Protein AF-W2SVK4-F1 (afdb_monomer_lite)

Secondary structure (DSSP, 8-state):
------------------------S-------PPP----PPP------TTT-HHHHHHHHS-------GGGTT-S---HHHHHTTS-SHHHHHHHHHHHHHHHHHHHHHHHHHHHHHHHHHHHHHHHHHHHHHHHHHHHHHHHHHHHHHHHHHHHHHHHHHHHHHHHHH-

InterPro domains:
  IPR018780 BLOC-1-related complex subunit 5 [PF10158] (63-166)
  IPR018780 BLOC-1-related complex subunit 5 [PTHR31634] (1-166)

Organism: Necator americanus (NCBI:txid51031)

pLDDT: mean 78.26, std 20.83, range [35.25, 98.75]

Foldseek 3Di:
DDDDDDDDDDDDDDDDPPPPPDPPDDDDDDDDDPDDDDDDPPPDPDCDPVNDPVSVVVVVPDDDDPPDPVCVPPPDDPPVVVVVPPPCVVVVVVVVVVVVVVVVVVVVVVVVVVVVVVVVVVVVVVVVVVVVVVVVVVVVVVVVVVVVVVVVVVVVVVVVVVVVVVVVPD

Radius of gyration: 43.49 Å; chains: 1; bounding box: 108×59×119 Å

Sequence (170 aa):
MGNEQSGSGSSPQGPSNSTFSFLSGRGVNSKKSKGIVVVSGGNSKVETVEDDEIYKRFQEIPRFLPIFRHAIGKKDLSPSEYQQRMSSRPLYKMATRFQQHLKICAKAISAEQTQITSSIKAVEASAALLTTALTEKKKASDNFVTELQTLDKLRDDILHIQVIIHYRFS

Structure (mmCIF, N/CA/C/O backbone):
data_AF-W2SVK4-F1
#
_entry.id   AF-W2SVK4-F1
#
loop_
_atom_site.group_PDB
_atom_site.id
_atom_site.type_symbol
_atom_site.label_atom_id
_atom_site.label_alt_id
_atom_site.label_comp_id
_atom_site.label_asym_id
_atom_site.label_entity_id
_atom_site.label_seq_id
_atom_site.pdbx_PDB_ins_code
_atom_site.Cartn_x
_atom_site.Cartn_y
_atom_site.Cartn_z
_atom_site.occupancy
_atom_site.B_iso_or_equiv
_atom_site.auth_seq_id
_atom_site.auth_comp_id
_atom_site.auth_asym_id
_atom_site.auth_atom_id
_atom_site.pdbx_PDB_model_num
ATOM 1 N N . MET A 1 1 ? -65.341 -15.983 11.695 1.00 40.50 1 MET A N 1
ATOM 2 C CA . MET A 1 1 ? -64.942 -16.939 10.639 1.00 40.50 1 MET A CA 1
ATOM 3 C C . MET A 1 1 ? -63.420 -16.916 10.621 1.00 40.50 1 MET A C 1
ATOM 5 O O . MET A 1 1 ? -62.879 -15.895 10.234 1.00 40.50 1 MET A O 1
ATOM 9 N N . GLY A 1 2 ? -62.752 -17.768 11.401 1.00 42.19 2 GLY A N 1
ATOM 10 C CA . GLY A 1 2 ? -62.262 -19.100 10.993 1.00 42.19 2 GLY A CA 1
ATOM 11 C C . GLY A 1 2 ? -60.770 -18.946 10.628 1.00 42.19 2 GLY A C 1
ATOM 12 O O . GLY A 1 2 ? -60.449 -18.034 9.884 1.00 42.19 2 GLY A O 1
ATOM 13 N N . ASN A 1 3 ? -59.793 -19.699 11.125 1.00 48.41 3 ASN A N 1
ATOM 14 C CA . ASN A 1 3 ? -59.810 -21.023 11.726 1.00 48.41 3 ASN A CA 1
ATOM 15 C C . ASN A 1 3 ? -58.541 -21.195 12.586 1.00 48.41 3 ASN A C 1
ATOM 17 O O . ASN A 1 3 ? -57.442 -20.846 12.154 1.00 48.41 3 ASN A O 1
ATOM 21 N N . GLU A 1 4 ? -58.694 -21.760 13.775 1.00 47.19 4 GLU A N 1
ATOM 22 C CA . GLU A 1 4 ? -57.630 -22.384 14.561 1.00 47.19 4 GLU A CA 1
ATOM 23 C C . GLU A 1 4 ? -56.986 -23.594 13.854 1.00 47.19 4 GLU A C 1
ATOM 25 O O . GLU A 1 4 ? -57.663 -24.385 13.194 1.00 47.19 4 GLU A O 1
ATOM 30 N N . GLN A 1 5 ? -55.673 -23.778 14.041 1.00 51.78 5 GLN A N 1
ATOM 31 C CA . GLN A 1 5 ? -55.031 -25.085 13.903 1.00 51.78 5 GLN A CA 1
ATOM 32 C C . GLN A 1 5 ? -53.861 -25.199 14.891 1.00 51.78 5 GLN A C 1
ATOM 34 O O . GLN A 1 5 ? -52.837 -24.529 14.774 1.00 51.78 5 GLN A O 1
ATOM 39 N N . SER A 1 6 ? -54.057 -26.038 15.907 1.00 47.94 6 SER A N 1
ATOM 40 C CA . SER A 1 6 ? -53.027 -26.497 16.835 1.00 47.94 6 SER A CA 1
ATOM 41 C C . SER A 1 6 ? -52.138 -27.547 16.168 1.00 47.94 6 SER A C 1
ATOM 43 O O . SER A 1 6 ? -52.626 -28.409 15.440 1.00 47.94 6 SER A O 1
ATOM 45 N N . GLY A 1 7 ? -50.845 -27.516 16.481 1.00 36.34 7 GLY A N 1
ATOM 46 C CA . GLY A 1 7 ? -49.897 -28.577 16.157 1.00 36.34 7 GLY A CA 1
ATOM 47 C C . GLY A 1 7 ? -48.774 -28.599 17.185 1.00 36.34 7 GLY A C 1
ATOM 48 O O . GLY A 1 7 ? -47.773 -27.907 17.034 1.00 36.34 7 GLY A O 1
ATOM 49 N N . SER A 1 8 ? -48.967 -29.355 18.263 1.00 41.16 8 SER A N 1
ATOM 50 C CA . SER A 1 8 ? -47.914 -29.765 19.191 1.00 41.16 8 SER A CA 1
ATOM 51 C C . SER A 1 8 ? -47.212 -31.013 18.642 1.00 41.16 8 SER A C 1
ATOM 53 O O . SER A 1 8 ? -47.875 -31.934 18.172 1.00 41.16 8 SER A O 1
ATOM 55 N N . GLY A 1 9 ? -45.878 -31.071 18.712 1.00 35.25 9 GLY A N 1
ATOM 56 C CA . GLY A 1 9 ? -45.145 -32.274 18.305 1.00 35.25 9 GLY A CA 1
ATOM 57 C C . GLY A 1 9 ? -43.624 -32.129 18.264 1.00 35.25 9 GLY A C 1
ATOM 58 O O . GLY A 1 9 ? -43.054 -31.937 17.202 1.00 35.25 9 GLY A O 1
ATOM 59 N N . SER A 1 10 ? -43.004 -32.215 19.443 1.00 37.72 10 SER A N 1
ATOM 60 C CA . SER A 1 10 ? -41.680 -32.803 19.739 1.00 37.72 10 SER A CA 1
ATOM 61 C C . SER A 1 10 ? -40.550 -32.766 18.689 1.00 37.72 10 SER A C 1
ATOM 63 O O . SER A 1 10 ? -40.528 -33.553 17.744 1.00 37.72 10 SER A O 1
ATOM 65 N N . SER A 1 11 ? -39.499 -32.001 18.998 1.00 43.31 11 SER A N 1
ATOM 66 C CA . SER A 1 11 ? -38.118 -32.284 18.572 1.00 43.31 11 SER A CA 1
ATOM 67 C C . SER A 1 11 ? -37.636 -33.628 19.144 1.00 43.31 11 SER A C 1
ATOM 69 O O . SER A 1 11 ? -37.987 -33.965 20.278 1.00 43.31 11 SER A O 1
ATOM 71 N N . PRO A 1 12 ? -36.753 -34.347 18.432 1.00 47.69 12 PRO A N 1
ATOM 72 C CA . PRO A 1 12 ? -35.405 -34.496 18.983 1.00 47.69 12 PRO A CA 1
ATOM 73 C C . PRO A 1 12 ? -34.283 -34.242 17.964 1.00 47.69 12 PRO A C 1
ATOM 75 O O . PRO A 1 12 ? -34.391 -34.510 16.771 1.00 47.69 12 PRO A O 1
ATOM 78 N N . GLN A 1 13 ? -33.187 -33.704 18.498 1.00 44.50 13 GLN A N 1
ATOM 79 C CA . GLN A 1 13 ? -31.908 -33.448 17.843 1.00 44.50 13 GLN A CA 1
ATOM 80 C C . GLN A 1 13 ? -31.165 -34.737 17.448 1.00 44.50 13 GLN A C 1
ATOM 82 O O . GLN A 1 13 ? -31.111 -35.681 18.232 1.00 44.50 13 GLN A O 1
ATOM 87 N N . GLY A 1 14 ? -30.453 -34.672 16.314 1.00 38.66 14 GLY A N 1
ATOM 88 C CA . GLY A 1 14 ? -29.177 -35.373 16.087 1.00 38.66 14 GLY A CA 1
ATOM 89 C C . GLY A 1 14 ? -29.086 -36.221 14.805 1.00 38.66 14 GLY A C 1
ATOM 90 O O . GLY A 1 14 ? -30.088 -36.777 14.370 1.00 38.66 14 GLY A O 1
ATOM 91 N N . PRO A 1 15 ? -27.880 -36.424 14.238 1.00 46.47 15 PRO A N 1
ATOM 92 C CA . PRO A 1 15 ? -26.828 -35.460 13.945 1.00 46.47 15 PRO A CA 1
ATOM 93 C C . PRO A 1 15 ? -26.758 -35.172 12.431 1.00 46.47 15 PRO A C 1
ATOM 95 O O . PRO A 1 15 ? -26.906 -36.045 11.576 1.00 46.47 15 PRO A O 1
ATOM 98 N N . SER A 1 16 ? -26.492 -33.917 12.094 1.00 52.56 16 SER A N 1
ATOM 99 C CA . SER A 1 16 ? -26.208 -33.451 10.740 1.00 52.56 16 SER A CA 1
ATOM 100 C C . SER A 1 16 ? -24.881 -34.026 10.230 1.00 52.56 16 SER A C 1
ATOM 102 O O . SER A 1 16 ? -23.823 -33.437 10.444 1.00 52.56 16 SER A O 1
ATOM 104 N N . ASN A 1 17 ? -24.939 -35.168 9.538 1.00 44.00 17 ASN A N 1
ATOM 105 C CA . ASN A 1 17 ? -23.828 -35.672 8.732 1.00 44.00 17 ASN A CA 1
ATOM 106 C C . ASN A 1 17 ? -23.676 -34.791 7.485 1.00 44.00 17 ASN A C 1
ATOM 108 O O . ASN A 1 17 ? -24.365 -34.959 6.477 1.00 44.00 17 ASN A O 1
ATOM 112 N N . SER A 1 18 ? -22.768 -33.822 7.569 1.00 46.84 18 SER A N 1
ATOM 113 C CA . SER A 1 18 ? -22.340 -32.982 6.457 1.00 46.84 18 SER A CA 1
ATOM 114 C C . SER A 1 18 ? -21.696 -33.841 5.366 1.00 46.84 18 SER A C 1
ATOM 116 O O . SER A 1 18 ? -20.532 -34.230 5.425 1.00 46.84 18 SER A O 1
ATOM 118 N N . THR A 1 19 ? -22.473 -34.139 4.327 1.00 47.06 19 THR A N 1
ATOM 119 C CA . THR A 1 19 ? -21.961 -34.748 3.097 1.00 47.06 19 THR A CA 1
ATOM 120 C C . THR A 1 19 ? -21.182 -33.686 2.322 1.00 47.06 19 THR A C 1
ATOM 122 O O . THR A 1 19 ? -21.752 -32.897 1.567 1.00 47.06 19 THR A O 1
ATOM 125 N N . PHE A 1 20 ? -19.864 -33.642 2.534 1.00 43.44 20 PHE A N 1
ATOM 126 C CA . PHE A 1 20 ? -18.922 -32.888 1.706 1.00 43.44 20 PHE A CA 1
ATOM 127 C C . PHE A 1 20 ? -19.006 -33.399 0.259 1.00 43.44 20 PHE A C 1
ATOM 129 O O . PHE A 1 20 ? -18.388 -34.390 -0.119 1.00 43.44 20 PHE A O 1
ATOM 136 N N . SER A 1 21 ? -19.805 -32.718 -0.559 1.00 56.78 21 SER A N 1
ATOM 137 C CA . SER A 1 21 ? -20.021 -33.034 -1.971 1.00 56.78 21 SER A CA 1
ATOM 138 C C . SER A 1 21 ? -18.978 -32.310 -2.827 1.00 56.78 21 SER A C 1
ATOM 140 O O . SER A 1 21 ? -19.288 -31.306 -3.457 1.00 56.78 21 SER A O 1
ATOM 142 N N . PHE A 1 22 ? -17.725 -32.782 -2.827 1.00 54.84 22 PHE A N 1
ATOM 143 C CA . PHE A 1 22 ? -16.615 -32.108 -3.529 1.00 54.84 22 PHE A CA 1
ATOM 144 C C . PHE A 1 22 ? -16.090 -32.811 -4.790 1.00 54.84 22 PHE A C 1
ATOM 146 O O . PHE A 1 22 ? -15.026 -32.443 -5.269 1.00 54.84 22 PHE A O 1
ATOM 153 N N . LEU A 1 23 ? -16.801 -33.782 -5.380 1.00 55.06 23 LEU A N 1
ATOM 154 C CA . LEU A 1 23 ? -16.312 -34.479 -6.590 1.00 55.06 23 LEU A CA 1
ATOM 155 C C . LEU A 1 23 ? -17.379 -34.758 -7.662 1.00 55.06 23 LEU A C 1
ATOM 157 O O . LEU A 1 23 ? -17.332 -35.781 -8.339 1.00 55.06 23 LEU A O 1
ATOM 161 N N . SER A 1 24 ? -18.318 -33.837 -7.884 1.00 53.16 24 SER A N 1
ATOM 162 C CA . SER A 1 24 ? -19.154 -33.882 -9.097 1.00 53.16 24 SER A CA 1
ATOM 163 C C . SER A 1 24 ? -18.575 -32.953 -10.158 1.00 53.16 24 SER A C 1
ATOM 165 O O . SER A 1 24 ? -19.053 -31.842 -10.360 1.00 53.16 24 SER A O 1
ATOM 167 N N . GLY A 1 25 ? -17.494 -33.390 -10.807 1.00 43.72 25 GLY A N 1
ATOM 168 C CA . GLY A 1 25 ? -16.845 -32.582 -11.832 1.00 43.72 25 GLY A CA 1
ATOM 169 C C . GLY A 1 25 ? -15.706 -33.277 -12.566 1.00 43.72 25 GLY A C 1
ATOM 170 O O . GLY A 1 25 ? -14.550 -33.018 -12.272 1.00 43.72 25 GLY A O 1
ATOM 171 N N . ARG A 1 26 ? -16.071 -34.046 -13.602 1.00 40.75 26 ARG A N 1
ATOM 172 C CA . ARG A 1 26 ? -15.291 -34.271 -14.837 1.00 40.75 26 ARG A CA 1
ATOM 173 C C . ARG A 1 26 ? -14.043 -35.169 -14.750 1.00 40.75 26 ARG A C 1
ATOM 175 O O . ARG A 1 26 ? -13.021 -34.799 -14.193 1.00 40.75 26 ARG A O 1
ATOM 182 N N . GLY A 1 27 ? -14.082 -36.279 -15.493 1.00 42.16 27 GLY A N 1
ATOM 183 C CA . GLY A 1 27 ? -12.871 -36.925 -16.012 1.00 42.16 27 GLY A CA 1
ATOM 184 C C . GLY A 1 27 ? -12.915 -38.446 -15.999 1.00 42.16 27 GLY A C 1
ATOM 185 O O . GLY A 1 27 ? -12.531 -39.077 -15.023 1.00 42.16 27 GLY A O 1
ATOM 186 N N . VAL A 1 28 ? -13.347 -39.031 -17.116 1.00 53.69 28 VAL A N 1
ATOM 187 C CA . VAL A 1 28 ? -13.175 -40.452 -17.432 1.00 53.69 28 VAL A CA 1
ATOM 188 C C . VAL A 1 28 ? -11.684 -40.795 -17.393 1.00 53.69 28 VAL A C 1
ATOM 190 O O . VAL A 1 28 ? -10.925 -40.344 -18.244 1.00 53.69 28 VAL A O 1
ATOM 193 N N . ASN A 1 29 ? -11.268 -41.599 -16.415 1.00 44.19 29 ASN A N 1
ATOM 194 C CA . ASN A 1 29 ? -10.085 -42.445 -16.538 1.00 44.19 29 ASN A CA 1
ATOM 195 C C . ASN A 1 29 ? -10.197 -43.629 -15.573 1.00 44.19 29 ASN A C 1
ATOM 197 O O . ASN A 1 29 ? -9.945 -43.527 -14.374 1.00 44.19 29 ASN A O 1
ATOM 201 N N . SER A 1 30 ? -10.597 -44.777 -16.116 1.00 52.56 30 SER A N 1
ATOM 202 C CA . SER A 1 30 ? -10.6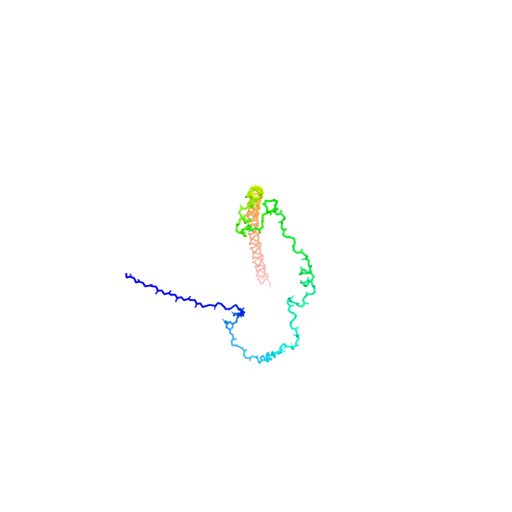78 -46.045 -15.402 1.00 52.56 30 SER A CA 1
ATOM 203 C C . SER A 1 30 ? -9.273 -46.587 -15.113 1.00 52.56 30 SER A C 1
ATOM 205 O O . SER A 1 30 ? -8.708 -47.351 -15.896 1.00 52.56 30 SER A O 1
ATOM 207 N N . LYS A 1 31 ? -8.705 -46.230 -13.962 1.00 54.88 31 LYS A N 1
ATOM 208 C CA . LYS A 1 31 ? -7.672 -47.040 -13.305 1.00 54.88 31 LYS A CA 1
ATOM 209 C C . LYS A 1 31 ? -8.252 -47.533 -11.987 1.00 54.88 31 LYS A C 1
ATOM 211 O O . LYS A 1 31 ? -8.686 -46.730 -11.170 1.00 54.88 31 LYS A O 1
ATOM 216 N N . LYS A 1 32 ? -8.318 -48.861 -11.841 1.00 61.09 32 LYS A N 1
ATOM 217 C CA . LYS A 1 32 ? -8.943 -49.587 -10.725 1.00 61.09 32 LYS A CA 1
ATOM 218 C C . LYS A 1 32 ? -8.478 -49.003 -9.385 1.00 61.09 32 LYS A C 1
ATOM 220 O O . LYS A 1 32 ? -7.340 -49.236 -8.977 1.00 61.09 32 LYS A O 1
ATOM 225 N N . SER A 1 33 ? -9.337 -48.234 -8.721 1.00 58.19 33 SER A N 1
ATOM 226 C CA . SER A 1 33 ? -9.095 -47.795 -7.352 1.00 58.19 33 SER A CA 1
ATOM 227 C C . SER A 1 33 ? -9.184 -49.022 -6.448 1.00 58.19 33 SER A C 1
ATOM 229 O O . SER A 1 33 ? -10.126 -49.811 -6.532 1.00 58.19 33 SER A O 1
ATOM 231 N N . LYS A 1 34 ? -8.163 -49.232 -5.612 1.00 64.75 34 LYS A N 1
ATOM 232 C CA . LYS A 1 34 ? -8.239 -50.207 -4.521 1.00 64.75 34 LYS A CA 1
ATOM 233 C C . LYS A 1 34 ? -9.443 -49.808 -3.666 1.00 64.75 34 LYS A C 1
ATOM 235 O O . LYS A 1 34 ? -9.511 -48.662 -3.224 1.00 64.75 34 LYS A O 1
ATOM 240 N N . GLY A 1 35 ? -10.411 -50.716 -3.542 1.00 68.25 35 GLY A N 1
ATOM 241 C CA . GLY A 1 35 ? -11.673 -50.470 -2.851 1.00 68.25 35 GLY A CA 1
ATOM 242 C C . GLY A 1 35 ? -11.435 -49.915 -1.451 1.00 68.25 35 GLY A C 1
ATOM 243 O O . GLY A 1 35 ? -10.534 -50.361 -0.742 1.00 68.25 35 GLY A O 1
ATOM 244 N N . ILE A 1 36 ? -12.222 -48.911 -1.079 1.00 69.19 36 ILE A N 1
ATOM 245 C CA . ILE A 1 36 ? -12.180 -48.322 0.255 1.00 69.19 36 ILE A CA 1
ATOM 246 C C . ILE A 1 36 ? -12.670 -49.390 1.234 1.00 69.19 36 ILE A C 1
ATOM 248 O O . ILE A 1 36 ? -13.829 -49.797 1.189 1.00 69.19 36 ILE A O 1
ATOM 252 N N . VAL A 1 37 ? -11.778 -49.855 2.105 1.00 69.94 37 VAL A N 1
ATOM 253 C CA . VAL A 1 37 ? -12.129 -50.735 3.221 1.00 69.94 37 VAL A CA 1
ATOM 254 C C . VAL A 1 37 ? -12.563 -49.844 4.376 1.00 69.94 37 VAL A C 1
ATOM 256 O O . VAL A 1 37 ? -11.737 -49.193 5.014 1.00 69.94 37 VAL A O 1
ATOM 259 N N . VAL A 1 38 ? -13.869 -49.788 4.625 1.00 69.00 38 VAL A N 1
ATOM 260 C CA . VAL A 1 38 ? -14.426 -49.143 5.817 1.00 69.00 38 VAL A CA 1
ATOM 261 C C . VAL A 1 38 ? -14.305 -50.134 6.968 1.00 69.00 38 VAL A C 1
ATOM 263 O O . VAL A 1 38 ? -15.015 -51.136 7.017 1.00 69.00 38 VAL A O 1
ATOM 266 N N . VAL A 1 39 ? -13.375 -49.874 7.884 1.00 68.31 39 VAL A N 1
ATOM 267 C CA . VAL A 1 39 ? -13.294 -50.603 9.152 1.00 68.31 39 VAL A CA 1
ATOM 268 C C . VAL A 1 39 ? -14.402 -50.056 10.048 1.00 68.31 39 VAL A C 1
ATOM 270 O O . VAL A 1 39 ? -14.381 -48.878 10.402 1.00 68.31 39 VAL A O 1
ATOM 273 N N . SER A 1 40 ? -15.389 -50.890 10.384 1.00 67.94 40 SER A N 1
ATOM 274 C CA . SER A 1 40 ? -16.372 -50.550 11.417 1.00 67.94 40 SER A CA 1
ATOM 275 C C . SER A 1 40 ? -15.608 -50.255 12.704 1.00 67.94 40 SER A C 1
ATOM 277 O O . SER A 1 40 ? -14.812 -51.090 13.136 1.00 67.94 40 SER A O 1
ATOM 279 N N . GLY A 1 41 ? -15.807 -49.065 13.279 1.00 60.28 41 GLY A N 1
ATOM 280 C CA . GLY A 1 41 ? -15.167 -48.675 14.532 1.00 60.28 41 GLY A CA 1
ATOM 281 C C . GLY A 1 41 ? -15.346 -49.781 15.567 1.00 60.28 41 GLY A C 1
ATOM 282 O O . GLY A 1 41 ? -16.463 -50.256 15.782 1.00 60.28 41 GLY A O 1
ATOM 283 N N . GLY A 1 42 ? -14.233 -50.249 16.136 1.00 58.75 42 GLY A N 1
ATOM 284 C CA . GLY A 1 42 ? -14.254 -51.242 17.201 1.00 58.75 42 GLY A CA 1
ATOM 285 C C . GLY A 1 42 ? -15.130 -50.759 18.355 1.00 58.75 42 GLY A C 1
ATOM 286 O O . GLY A 1 42 ? -15.275 -49.558 18.569 1.00 58.75 42 GLY A O 1
ATOM 287 N N . ASN A 1 43 ? -15.719 -51.700 19.090 1.00 62.53 43 ASN A N 1
ATOM 288 C CA . ASN A 1 43 ? -16.608 -51.462 20.227 1.00 62.53 43 ASN A CA 1
ATOM 289 C C . ASN A 1 43 ? -15.850 -50.890 21.447 1.00 62.53 43 ASN A C 1
ATOM 291 O O . ASN A 1 43 ? -15.862 -51.472 22.531 1.00 62.53 43 ASN A O 1
ATOM 295 N N . SER A 1 44 ? -15.129 -49.783 21.272 1.00 63.34 44 SER A N 1
ATOM 296 C CA . SER A 1 44 ? -14.574 -48.990 22.360 1.00 63.34 44 SER A CA 1
ATOM 297 C C . SER A 1 44 ? -15.725 -48.228 23.000 1.00 63.34 44 SER A C 1
ATOM 299 O O . SER A 1 44 ? -16.390 -47.437 22.330 1.00 63.34 44 SER A O 1
ATOM 301 N N . LYS A 1 45 ? -15.974 -48.508 24.282 1.00 66.69 45 LYS A N 1
ATOM 302 C CA . LYS A 1 45 ? -16.937 -47.793 25.124 1.00 66.69 45 LYS A CA 1
ATOM 303 C C . LYS A 1 45 ? -16.723 -46.289 24.908 1.00 66.69 45 LYS A C 1
ATOM 305 O O . LYS A 1 45 ? -15.643 -45.786 25.200 1.00 66.69 45 LYS A O 1
ATOM 310 N N . VAL A 1 46 ? -17.701 -45.612 24.311 1.00 67.69 46 VAL A N 1
ATOM 311 C CA . VAL A 1 46 ? -17.648 -44.159 24.129 1.00 67.69 46 VAL A CA 1
ATOM 312 C C . VAL A 1 46 ? -17.767 -43.564 25.522 1.00 67.69 46 VAL A C 1
ATOM 314 O O . VAL A 1 46 ? -18.800 -43.740 26.164 1.00 67.69 46 VAL A O 1
ATOM 317 N N . GLU A 1 47 ? -16.690 -42.955 26.006 1.00 71.00 47 GLU A N 1
ATOM 318 C CA . GLU A 1 47 ? -16.679 -42.239 27.279 1.00 71.00 47 GLU A CA 1
ATOM 319 C C . GLU A 1 47 ? -17.754 -41.154 27.217 1.00 71.00 47 GLU A C 1
ATOM 321 O O . GLU A 1 47 ? -17.730 -40.278 26.346 1.00 71.00 47 GLU A O 1
ATOM 326 N N . THR A 1 48 ? -18.760 -41.279 28.078 1.00 77.31 48 THR A N 1
ATOM 327 C CA . THR A 1 48 ? -19.832 -40.291 28.175 1.00 77.31 48 THR A CA 1
ATOM 328 C C . THR A 1 48 ? -19.375 -39.149 29.082 1.00 77.31 48 THR A C 1
ATOM 330 O O . THR A 1 48 ? -18.459 -39.317 29.885 1.00 77.31 48 THR A O 1
ATOM 333 N N . VAL A 1 49 ? -19.968 -37.959 28.963 1.00 73.25 49 VAL A N 1
ATOM 334 C CA . VAL A 1 49 ? -19.593 -36.802 29.809 1.00 73.25 49 VAL A CA 1
ATOM 335 C C . VAL A 1 49 ? -19.804 -37.125 31.296 1.00 73.25 49 VAL A C 1
ATOM 337 O O . VAL A 1 49 ? -19.128 -36.603 32.176 1.00 73.25 49 VAL A O 1
ATOM 340 N N . GLU A 1 50 ? -20.720 -38.046 31.569 1.00 78.44 50 GLU A N 1
ATOM 341 C CA . GLU A 1 50 ? -21.047 -38.610 32.867 1.00 78.44 50 GLU A CA 1
ATOM 342 C C . GLU A 1 50 ? -19.946 -39.522 33.431 1.00 78.44 50 GLU A C 1
ATOM 344 O O . GLU A 1 50 ? -19.919 -39.761 34.640 1.00 78.44 50 GLU A O 1
ATOM 349 N N . ASP A 1 51 ? -19.034 -40.019 32.594 1.00 82.25 51 ASP A N 1
ATOM 350 C CA . ASP A 1 51 ? -17.886 -40.823 33.011 1.00 82.25 51 ASP A CA 1
ATOM 351 C C . ASP A 1 51 ? -16.673 -39.958 33.395 1.00 82.25 51 ASP A C 1
ATOM 353 O O . ASP A 1 51 ? -15.858 -40.412 34.202 1.00 82.25 51 ASP A O 1
ATOM 357 N N . ASP A 1 52 ? -16.607 -38.705 32.919 1.00 87.12 52 ASP A N 1
ATOM 358 C CA . ASP A 1 52 ? -15.511 -37.759 33.168 1.00 87.12 52 ASP A CA 1
ATOM 359 C C . ASP A 1 52 ? -15.366 -37.440 34.670 1.00 87.12 52 ASP A C 1
ATOM 361 O O . ASP A 1 52 ? -16.252 -36.879 35.330 1.00 87.12 52 ASP A O 1
ATOM 365 N N . GLU A 1 53 ? -14.206 -37.790 35.227 1.00 87.69 53 GLU A N 1
ATOM 366 C CA . GLU A 1 53 ? -13.868 -37.541 36.628 1.00 87.69 53 GLU A CA 1
ATOM 367 C C . GLU A 1 53 ? -13.898 -36.055 36.997 1.00 87.69 53 GLU A C 1
ATOM 369 O O . GLU A 1 53 ? -14.245 -35.699 38.126 1.00 87.69 53 GLU A O 1
ATOM 374 N N . ILE A 1 54 ? -13.541 -35.172 36.064 1.00 86.81 54 ILE A N 1
ATOM 375 C CA . ILE A 1 54 ? -13.550 -33.725 36.273 1.00 86.81 54 ILE A CA 1
ATOM 376 C C . ILE A 1 54 ? -14.996 -33.247 36.398 1.00 86.81 54 ILE A C 1
ATOM 378 O O . ILE A 1 54 ? -15.319 -32.477 37.306 1.00 86.81 54 ILE A O 1
ATOM 382 N N . TYR A 1 55 ? -15.884 -33.746 35.536 1.00 87.69 55 TYR A N 1
ATOM 383 C CA . TYR A 1 55 ? -17.305 -33.419 35.582 1.00 87.69 55 TYR A CA 1
ATOM 384 C C . TYR A 1 55 ? -17.956 -33.881 36.895 1.00 87.69 55 TYR A C 1
ATOM 386 O O . TYR A 1 55 ? -18.704 -33.117 37.511 1.00 87.69 55 TYR A O 1
ATOM 394 N N . LYS A 1 56 ? -17.602 -35.075 37.393 1.00 90.12 56 LYS A N 1
ATOM 395 C CA . LYS A 1 56 ? -18.044 -35.567 38.713 1.00 90.12 56 LYS A CA 1
ATOM 396 C C . LYS A 1 56 ? -17.589 -34.657 39.853 1.00 90.12 56 LYS A C 1
ATOM 398 O O . LYS A 1 56 ? -18.420 -34.245 40.660 1.00 90.12 56 LYS A O 1
ATOM 403 N N . ARG A 1 57 ? -16.313 -34.250 39.874 1.00 88.12 57 ARG A N 1
ATOM 404 C CA . ARG A 1 57 ? -15.796 -33.312 40.891 1.00 88.12 57 ARG A CA 1
ATOM 405 C C . ARG A 1 57 ? -16.519 -31.968 40.863 1.00 88.12 57 ARG A C 1
ATOM 407 O O . ARG A 1 57 ? -16.763 -31.394 41.918 1.00 88.12 57 ARG A O 1
ATOM 414 N N . PHE A 1 58 ? -16.905 -31.465 39.689 1.00 85.19 58 PHE A N 1
ATOM 415 C CA . PHE A 1 58 ? -17.698 -30.235 39.595 1.00 85.19 58 PHE A CA 1
ATOM 416 C C . PHE A 1 58 ? -19.094 -30.370 40.211 1.00 85.19 58 PHE A C 1
ATOM 418 O O . PHE A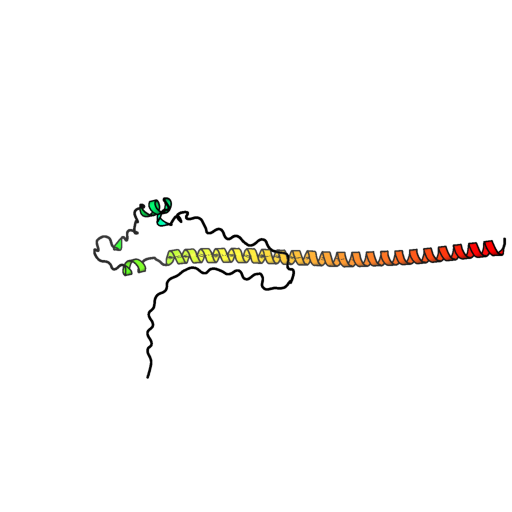 1 58 ? -19.607 -29.392 40.756 1.00 85.19 58 PHE A O 1
ATOM 425 N N . GLN A 1 59 ? -19.706 -31.556 40.152 1.00 84.62 59 GLN A N 1
ATOM 426 C CA . GLN A 1 59 ? -21.005 -31.796 40.785 1.00 84.62 59 GLN A CA 1
ATOM 427 C C . GLN A 1 59 ? -20.925 -31.889 42.313 1.00 84.62 59 GLN A C 1
ATOM 429 O O . GLN A 1 59 ? -21.894 -31.543 42.988 1.00 84.62 59 GLN A O 1
ATOM 434 N N . GLU A 1 60 ? -19.783 -32.313 42.858 1.00 88.94 60 GLU A N 1
ATOM 435 C CA . GLU A 1 60 ? -19.540 -32.372 44.305 1.00 88.94 60 GLU A CA 1
ATOM 436 C C . GLU A 1 60 ? -19.373 -30.984 44.941 1.00 88.94 60 GLU A C 1
ATOM 438 O O . GLU A 1 60 ? -19.562 -30.835 46.150 1.00 88.94 60 GLU A O 1
ATOM 443 N N . ILE A 1 61 ? -19.045 -29.954 44.151 1.00 86.88 61 ILE A N 1
ATOM 444 C CA . ILE A 1 61 ? -18.892 -28.587 44.657 1.00 86.88 61 ILE A CA 1
ATOM 445 C C . ILE A 1 61 ? -20.255 -28.082 45.155 1.00 86.88 61 ILE A C 1
ATOM 447 O O . ILE A 1 61 ? -21.197 -27.953 44.363 1.00 86.88 61 ILE A O 1
ATOM 451 N N . PRO A 1 62 ? -20.381 -27.717 46.447 1.00 83.12 62 PRO A N 1
ATOM 452 C CA . PRO A 1 62 ? -21.613 -27.155 46.973 1.00 83.12 62 PRO A CA 1
ATOM 453 C C . PRO A 1 62 ? -22.005 -25.898 46.194 1.00 83.12 62 PRO A C 1
ATOM 455 O O . PRO A 1 62 ? -21.244 -24.934 46.092 1.00 83.12 62 PRO A O 1
ATOM 458 N N . ARG A 1 63 ? -23.216 -25.894 45.634 1.00 74.06 63 ARG A N 1
ATOM 459 C CA . ARG A 1 63 ? -23.745 -24.723 44.931 1.00 74.06 63 ARG A CA 1
ATOM 460 C C . ARG A 1 63 ? -24.140 -23.662 45.948 1.00 74.06 63 ARG A C 1
ATOM 462 O O . ARG A 1 63 ? -25.190 -23.752 46.579 1.00 74.06 63 ARG A O 1
ATOM 469 N N . PHE A 1 64 ? -23.315 -22.632 46.077 1.00 68.19 64 PHE A N 1
ATOM 470 C CA . PHE A 1 64 ? -23.663 -21.456 46.861 1.00 68.19 64 PHE A CA 1
ATOM 471 C C . PHE A 1 64 ? -24.573 -20.554 46.034 1.00 68.19 64 PHE A C 1
ATOM 473 O O . PHE A 1 64 ? -24.136 -19.880 45.101 1.00 68.19 64 PHE A O 1
ATOM 480 N N . LEU A 1 65 ? -25.859 -20.542 46.376 1.00 69.81 65 LEU A N 1
ATOM 481 C CA . LEU A 1 65 ? -26.758 -19.518 45.866 1.00 69.81 65 LEU A CA 1
ATOM 482 C C . LEU A 1 65 ? -26.389 -18.174 46.517 1.00 69.81 65 LEU A C 1
ATOM 484 O O . LEU A 1 65 ? -26.097 -18.141 47.716 1.00 69.81 65 LEU A O 1
ATOM 488 N N . PRO A 1 66 ? -26.394 -17.061 45.762 1.00 68.19 66 PRO A N 1
ATOM 489 C CA . PRO A 1 66 ? -26.165 -15.739 46.328 1.00 68.19 66 PRO A CA 1
ATOM 490 C C . PRO A 1 66 ? -27.082 -15.492 47.532 1.00 68.19 66 PRO A C 1
ATOM 492 O O . PRO A 1 66 ? -28.300 -15.648 47.437 1.00 68.19 66 PRO A O 1
ATOM 495 N N . ILE A 1 67 ? -26.512 -15.092 48.672 1.00 67.12 67 ILE A N 1
ATOM 496 C CA . ILE A 1 67 ? -27.303 -14.766 49.864 1.00 67.12 67 ILE A CA 1
ATOM 497 C C . ILE A 1 67 ? -28.030 -13.444 49.609 1.00 67.12 67 ILE A C 1
ATOM 499 O O . ILE A 1 6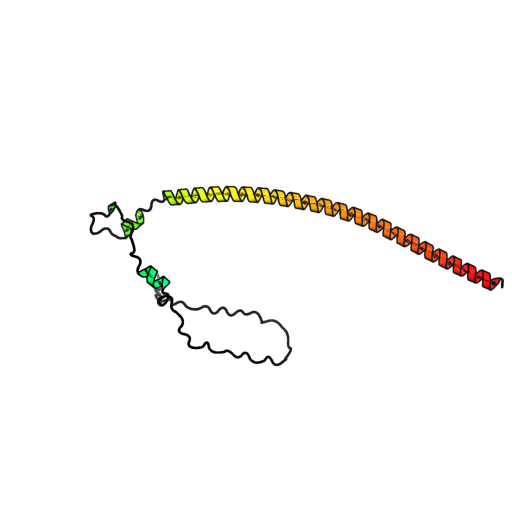7 ? -27.455 -12.355 49.698 1.00 67.12 67 ILE A O 1
ATOM 503 N N . PHE A 1 68 ? -29.322 -13.527 49.304 1.00 64.00 68 PHE A N 1
ATOM 504 C CA . PHE A 1 68 ? -30.168 -12.351 49.163 1.00 64.00 68 PHE A CA 1
ATOM 505 C C . PHE A 1 68 ? -30.520 -11.808 50.546 1.00 64.00 68 PHE A C 1
ATOM 507 O O . PHE A 1 68 ? -31.399 -12.333 51.225 1.00 64.00 68 PHE A O 1
ATOM 514 N N . ARG A 1 69 ? -29.868 -10.712 50.955 1.00 64.12 69 ARG A N 1
ATOM 515 C CA . ARG A 1 69 ? -30.109 -10.056 52.259 1.00 64.12 69 ARG A CA 1
ATOM 516 C C . ARG A 1 69 ? -31.589 -9.748 52.535 1.00 64.12 69 ARG A C 1
ATOM 518 O O . ARG A 1 69 ? -32.000 -9.754 53.684 1.00 64.12 69 ARG A O 1
ATOM 525 N N . HIS A 1 70 ? -32.388 -9.525 51.492 1.00 58.94 70 HIS A N 1
ATOM 526 C CA . HIS A 1 70 ? -33.823 -9.225 51.587 1.00 58.94 70 HIS A CA 1
ATOM 527 C C . HIS A 1 70 ? -34.721 -10.465 51.776 1.00 58.94 70 HIS A C 1
ATOM 529 O O . HIS A 1 70 ? -35.903 -10.310 52.075 1.00 58.94 70 HIS A O 1
ATOM 535 N N . ALA A 1 71 ? -34.174 -11.671 51.595 1.00 57.56 71 ALA A N 1
ATOM 536 C CA . ALA A 1 71 ? -34.861 -12.947 51.806 1.00 57.56 71 ALA A CA 1
ATOM 537 C C . ALA A 1 71 ? -34.539 -13.580 53.171 1.00 57.56 71 ALA A C 1
ATOM 539 O O . ALA A 1 71 ? -35.151 -14.575 53.552 1.00 57.56 71 ALA A O 1
ATOM 540 N N . ILE A 1 72 ? -33.605 -12.997 53.933 1.00 61.69 72 ILE A N 1
ATOM 541 C CA . ILE A 1 72 ? -33.289 -13.439 55.293 1.00 61.69 72 ILE A CA 1
ATOM 542 C C . ILE A 1 72 ? -34.528 -13.200 56.169 1.00 61.69 72 ILE A C 1
ATOM 544 O O . ILE A 1 72 ? -34.920 -12.059 56.400 1.00 61.69 72 ILE A O 1
ATOM 548 N N . GLY A 1 73 ? -35.163 -14.285 56.620 1.00 63.56 73 GLY A N 1
ATOM 549 C CA . GLY A 1 73 ? -36.355 -14.255 57.475 1.00 63.56 73 GLY A CA 1
ATOM 550 C C . GLY A 1 73 ? -37.706 -14.284 56.748 1.00 63.56 73 GLY A C 1
ATOM 551 O O . GLY A 1 73 ? -38.736 -14.296 57.417 1.00 63.56 73 GLY A O 1
ATOM 552 N N . LYS A 1 74 ? -37.743 -14.332 55.408 1.00 63.41 74 LYS A N 1
ATOM 553 C CA . LYS A 1 74 ? -38.993 -14.468 54.636 1.00 63.41 74 LYS A CA 1
ATOM 554 C C . LYS A 1 74 ? -39.070 -15.867 54.029 1.00 63.41 74 LYS A C 1
ATOM 556 O O . LYS A 1 74 ? -38.303 -16.184 53.128 1.00 63.41 74 LYS A O 1
ATOM 561 N N . LYS A 1 75 ? -39.962 -16.707 54.566 1.00 58.66 75 LYS A N 1
ATOM 562 C CA . LYS A 1 75 ? -40.005 -18.151 54.280 1.00 58.66 75 LYS A CA 1
ATOM 563 C C . LYS A 1 75 ? -40.524 -18.508 52.877 1.00 58.66 75 LYS A C 1
ATOM 565 O O . LYS A 1 75 ? -40.196 -19.585 52.409 1.00 58.66 75 LYS A O 1
ATOM 570 N N . ASP A 1 76 ? -41.213 -17.607 52.174 1.00 61.62 76 ASP A N 1
ATOM 571 C CA . ASP A 1 76 ? -41.870 -17.927 50.896 1.00 61.62 76 ASP A CA 1
ATOM 572 C C . ASP A 1 76 ? -41.843 -16.740 49.911 1.00 61.62 76 ASP A C 1
ATOM 574 O O . ASP A 1 76 ? -42.868 -16.129 49.612 1.00 61.62 76 ASP A O 1
ATOM 578 N N . LEU A 1 77 ? -40.660 -16.362 49.418 1.00 57.19 77 LEU A N 1
ATOM 579 C CA . LEU A 1 77 ? -40.550 -15.415 48.299 1.00 57.19 77 LEU A CA 1
ATOM 580 C C . LEU A 1 77 ? -40.543 -16.198 46.982 1.00 57.19 77 LEU A C 1
ATOM 582 O O . LEU A 1 77 ? -39.751 -17.124 46.803 1.00 57.19 77 LEU A O 1
ATOM 586 N N . SER A 1 78 ? -41.424 -15.825 46.052 1.00 60.88 78 SER A N 1
ATOM 587 C CA . SER A 1 78 ? -41.487 -16.432 44.719 1.00 60.88 78 SER A CA 1
ATOM 588 C C . SER A 1 78 ? -40.141 -16.274 43.988 1.00 60.88 78 SER A C 1
ATOM 590 O O . SER A 1 78 ? -39.581 -15.172 43.998 1.00 60.88 78 SER A O 1
ATOM 592 N N . PRO A 1 79 ? -39.632 -17.314 43.290 1.00 57.62 79 PRO A N 1
ATOM 593 C CA . PRO A 1 79 ? -38.415 -17.256 42.467 1.00 57.62 79 PRO A CA 1
ATOM 594 C C . PRO A 1 79 ? -38.345 -16.033 41.532 1.00 57.62 79 PRO A C 1
ATOM 596 O O . PRO A 1 79 ? -37.263 -15.524 41.237 1.00 57.62 79 PRO A O 1
ATOM 599 N N . SER A 1 80 ? -39.509 -15.523 41.119 1.00 58.25 80 SER A N 1
ATOM 600 C CA . SER A 1 80 ? -39.649 -14.381 40.216 1.00 58.25 80 SER A CA 1
ATOM 601 C C . SER A 1 80 ? -39.210 -13.036 40.822 1.00 58.25 80 SER A C 1
ATOM 603 O O . SER A 1 80 ? -38.799 -12.145 40.080 1.00 58.25 80 SER A O 1
ATOM 605 N N . GLU A 1 81 ? -39.249 -12.863 42.148 1.00 56.22 81 GLU A N 1
ATOM 606 C CA . GLU A 1 81 ? -38.843 -11.603 42.799 1.00 56.22 81 GLU A CA 1
ATOM 607 C C . GLU A 1 81 ? -37.314 -11.459 42.910 1.00 56.22 81 GLU A C 1
ATOM 609 O O . GLU A 1 81 ? -36.785 -10.343 42.957 1.00 56.22 81 GLU A O 1
ATOM 614 N N . TYR A 1 82 ? -36.581 -12.580 42.883 1.00 54.59 82 TYR A N 1
ATOM 615 C CA . TYR A 1 82 ? -35.114 -12.604 42.894 1.00 54.59 82 TYR A CA 1
ATOM 616 C C . TYR A 1 82 ? -34.513 -12.114 41.570 1.00 54.59 82 TYR A C 1
ATOM 618 O O . TYR A 1 82 ? -33.474 -11.449 41.565 1.00 54.59 82 TYR A O 1
ATOM 626 N N . GLN A 1 83 ? -35.182 -12.393 40.446 1.00 54.47 83 GLN A N 1
ATOM 627 C CA . GLN A 1 83 ? -34.708 -12.038 39.103 1.00 54.47 83 GLN A CA 1
ATOM 628 C C . GLN A 1 83 ? -34.766 -10.527 38.821 1.00 54.47 83 GLN A C 1
ATOM 630 O O . GLN A 1 83 ? -34.004 -10.025 37.998 1.00 54.47 83 GLN A O 1
ATOM 635 N N . GLN A 1 84 ? -35.609 -9.770 39.530 1.00 55.53 84 GLN A N 1
ATOM 636 C CA . GLN A 1 84 ? -35.808 -8.337 39.278 1.00 55.53 84 GLN A CA 1
ATOM 637 C C . GLN A 1 84 ? -34.728 -7.409 39.867 1.00 55.53 84 GLN A C 1
ATOM 639 O O . GLN A 1 84 ? -34.757 -6.205 39.616 1.00 55.53 84 GLN A O 1
ATOM 644 N N . ARG A 1 85 ? -33.780 -7.911 40.671 1.00 59.59 85 ARG A N 1
ATOM 645 C CA . ARG A 1 85 ? -32.924 -7.052 41.520 1.00 59.59 85 ARG A CA 1
ATOM 646 C C . ARG A 1 85 ? -31.457 -6.961 41.093 1.00 59.59 85 ARG A C 1
ATOM 648 O O . ARG A 1 85 ? -30.669 -6.330 41.800 1.00 59.59 85 ARG A O 1
ATOM 655 N N . MET A 1 86 ? -31.059 -7.525 39.951 1.00 62.72 86 MET A N 1
ATOM 656 C CA . MET A 1 86 ? -29.748 -7.191 39.385 1.00 62.72 86 MET A CA 1
ATOM 657 C C . MET A 1 86 ? -29.794 -5.757 38.851 1.00 62.72 86 MET A C 1
ATOM 659 O O . MET A 1 86 ? -30.409 -5.477 37.827 1.00 62.72 86 MET A O 1
ATOM 663 N N . SER A 1 87 ? -29.161 -4.825 39.570 1.00 74.69 87 SER A N 1
ATOM 664 C CA . SER A 1 87 ? -29.013 -3.441 39.113 1.00 74.69 87 SER A CA 1
ATOM 665 C C . SER A 1 87 ? -28.409 -3.434 37.706 1.00 74.69 87 SER A C 1
ATOM 667 O O . SER A 1 87 ? -27.346 -4.007 37.499 1.00 74.69 87 SER A O 1
ATOM 669 N N . SER A 1 88 ? -29.040 -2.758 36.744 1.00 82.81 88 SER A N 1
ATOM 670 C CA . SER A 1 88 ? -28.504 -2.595 35.381 1.00 82.81 88 SER A CA 1
ATOM 671 C C . SER A 1 88 ? -27.266 -1.685 35.329 1.00 82.81 88 SER A C 1
ATOM 673 O O . SER A 1 88 ? -26.564 -1.613 34.320 1.00 82.81 88 SER A O 1
ATOM 675 N N . ARG A 1 89 ? -26.959 -0.994 36.433 1.00 88.56 89 ARG A N 1
ATOM 676 C CA . ARG A 1 89 ? -25.918 0.036 36.527 1.00 88.56 89 ARG A CA 1
ATOM 677 C C . ARG A 1 89 ? -24.490 -0.488 36.296 1.00 88.56 89 ARG A C 1
ATOM 679 O O . ARG A 1 89 ? -23.739 0.210 35.615 1.00 88.56 89 ARG A O 1
ATOM 686 N N . PRO A 1 90 ? -24.067 -1.662 36.810 1.00 88.25 90 PRO A N 1
ATOM 687 C CA . PRO A 1 90 ? -22.752 -2.229 36.510 1.00 88.25 90 PRO A CA 1
ATOM 688 C C . PRO A 1 90 ? -22.613 -2.637 35.040 1.00 88.25 90 PRO A C 1
ATOM 690 O O . PRO A 1 90 ? -21.593 -2.329 34.428 1.00 88.25 90 PRO A O 1
ATOM 693 N N . LEU A 1 91 ? -23.654 -3.245 34.458 1.00 89.56 91 LEU A N 1
ATOM 694 C CA . LEU A 1 91 ? -23.663 -3.632 33.046 1.00 89.56 91 LEU A CA 1
ATOM 695 C C . LEU A 1 91 ? -23.577 -2.401 32.138 1.00 89.56 91 LEU A C 1
ATOM 697 O O . LEU A 1 91 ? -22.757 -2.365 31.226 1.00 89.56 91 LEU A O 1
ATOM 701 N N . TYR A 1 92 ? -24.345 -1.354 32.449 1.00 94.50 92 TYR A N 1
ATOM 702 C CA . TYR A 1 92 ? -24.272 -0.076 31.744 1.00 94.50 92 TYR A CA 1
ATOM 703 C C . TYR A 1 92 ? -22.863 0.531 31.805 1.00 94.50 92 TYR A C 1
ATOM 705 O O . TYR A 1 92 ? -22.298 0.879 30.773 1.00 94.50 92 TYR A O 1
ATOM 713 N N . LYS A 1 93 ? -22.247 0.592 32.996 1.00 96.00 93 LYS A N 1
ATOM 714 C CA . LYS A 1 93 ? -20.869 1.091 33.153 1.00 96.00 93 LYS A CA 1
ATOM 715 C C . LYS A 1 93 ? -19.867 0.291 32.319 1.00 96.00 93 LYS A C 1
ATOM 717 O O . LYS A 1 93 ? -18.990 0.888 31.699 1.00 96.00 93 LYS A O 1
ATOM 722 N N . MET A 1 94 ? -19.983 -1.037 32.311 1.00 96.19 94 MET A N 1
ATOM 723 C CA . MET A 1 94 ? -19.127 -1.902 31.500 1.00 96.19 94 MET A CA 1
ATOM 724 C C . MET A 1 94 ? -19.322 -1.619 30.007 1.00 96.19 94 MET A C 1
ATOM 726 O O . MET A 1 94 ? -18.339 -1.373 29.311 1.00 96.19 94 MET A O 1
ATOM 730 N N . ALA A 1 95 ? -20.570 -1.559 29.537 1.00 97.12 95 ALA A N 1
ATOM 731 C CA . ALA A 1 95 ? -20.897 -1.257 28.147 1.00 97.12 95 ALA A CA 1
ATOM 732 C C . ALA A 1 95 ? -20.349 0.111 27.710 1.00 97.12 95 ALA A C 1
ATOM 734 O O . ALA A 1 95 ? -19.743 0.214 26.647 1.00 97.12 95 ALA A O 1
ATOM 735 N N . THR A 1 96 ? -20.466 1.149 28.547 1.00 98.00 96 THR A N 1
ATOM 736 C CA . THR A 1 96 ? -19.905 2.475 28.242 1.00 98.00 96 THR A CA 1
ATOM 737 C C . THR A 1 96 ? -18.381 2.442 28.133 1.00 98.00 96 THR A C 1
ATOM 739 O O . THR A 1 96 ? -17.826 3.020 27.200 1.00 98.00 96 THR A O 1
ATOM 742 N N . ARG A 1 97 ? -17.684 1.750 29.047 1.00 98.25 97 ARG A N 1
ATOM 743 C CA . ARG A 1 97 ? -16.218 1.609 28.967 1.00 98.25 97 ARG A CA 1
ATOM 744 C C . ARG A 1 97 ? -15.800 0.847 27.714 1.00 98.25 97 ARG A C 1
ATOM 746 O O . ARG A 1 97 ? -14.844 1.243 27.053 1.00 98.25 97 ARG A O 1
ATOM 753 N N . PHE A 1 98 ? -16.542 -0.197 27.360 1.00 98.44 98 PHE A N 1
ATOM 754 C CA . PHE A 1 98 ? -16.288 -0.973 26.154 1.00 98.44 98 PHE A CA 1
ATOM 755 C C . PHE A 1 98 ? -16.507 -0.137 24.886 1.00 98.44 98 PHE A C 1
ATOM 757 O O . PHE A 1 98 ? -15.636 -0.088 24.023 1.00 98.44 98 PHE A O 1
ATOM 764 N N . GLN A 1 99 ? -17.606 0.618 24.813 1.00 98.38 99 GLN A N 1
ATOM 765 C CA . GLN A 1 99 ? -17.881 1.551 23.719 1.00 98.38 99 GLN A CA 1
ATOM 766 C C . GLN A 1 99 ? -16.774 2.606 23.571 1.00 98.38 99 GLN A C 1
ATOM 768 O O . GLN A 1 99 ? -16.345 2.904 22.456 1.00 98.38 99 GLN A O 1
ATOM 773 N N . GLN A 1 100 ? -16.296 3.174 24.681 1.00 98.62 100 GLN A N 1
ATOM 774 C CA . GLN A 1 100 ? -15.195 4.140 24.670 1.00 98.62 100 GLN A CA 1
ATOM 775 C C . GLN A 1 100 ? -13.901 3.516 24.142 1.00 98.62 100 GLN A C 1
ATOM 777 O O . GLN A 1 100 ? -13.247 4.116 23.290 1.00 98.62 100 GLN A O 1
ATOM 782 N N . HIS A 1 101 ? -13.562 2.311 24.600 1.00 98.62 101 HIS A N 1
ATOM 783 C CA . HIS A 1 101 ? -12.380 1.590 24.140 1.00 98.62 101 HIS A CA 1
ATOM 784 C C . HIS A 1 101 ? -12.453 1.290 22.638 1.00 98.62 101 HIS A C 1
ATOM 786 O O . HIS A 1 101 ? -11.546 1.655 21.896 1.00 98.62 101 HIS A O 1
ATOM 792 N N . LEU A 1 102 ? -13.573 0.732 22.163 1.00 98.62 102 LEU A N 1
ATOM 793 C CA . LEU A 1 102 ? -13.785 0.471 20.737 1.00 98.62 102 LEU A CA 1
ATOM 794 C C . LEU A 1 102 ? -13.686 1.746 19.895 1.00 98.62 102 LEU A C 1
ATOM 796 O O . LEU A 1 102 ? -13.101 1.723 18.816 1.00 98.62 102 LEU A O 1
ATOM 800 N N . LYS A 1 103 ? -14.197 2.876 20.395 1.00 98.62 103 LYS A N 1
ATOM 801 C CA . LYS A 1 103 ? -14.075 4.172 19.716 1.00 98.62 103 LYS A CA 1
ATOM 802 C C . LYS A 1 103 ? -12.620 4.629 19.598 1.00 98.62 103 LYS A C 1
AT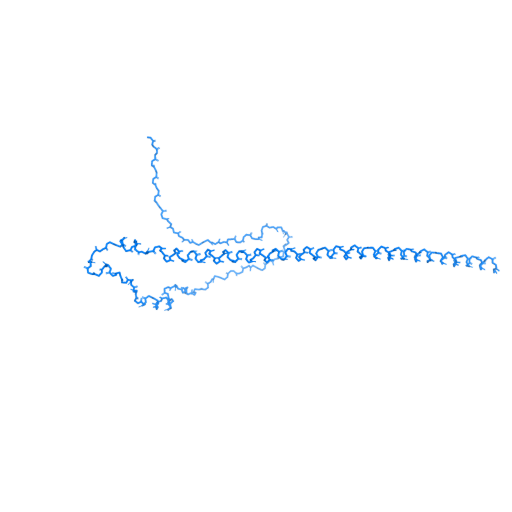OM 804 O O . LYS A 1 103 ? -12.251 5.188 18.569 1.00 98.62 103 LYS A O 1
ATOM 809 N N . ILE A 1 104 ? -11.806 4.425 20.634 1.00 98.56 104 ILE A N 1
ATOM 810 C CA . ILE A 1 104 ? -10.371 4.745 20.602 1.00 98.56 104 ILE A CA 1
ATOM 811 C C . ILE A 1 104 ? -9.662 3.845 19.586 1.00 98.56 104 ILE A C 1
ATOM 813 O O . ILE A 1 104 ? -8.969 4.364 18.714 1.00 98.56 104 ILE A O 1
ATOM 817 N N . CYS A 1 105 ? -9.902 2.531 19.632 1.00 98.62 105 CYS A N 1
ATOM 818 C CA . CYS A 1 105 ? -9.328 1.581 18.677 1.00 98.62 105 CYS A CA 1
ATOM 819 C C . CYS A 1 105 ? -9.708 1.923 17.232 1.00 98.62 105 CYS A C 1
ATOM 821 O O . CYS A 1 105 ? -8.838 1.996 16.373 1.00 98.62 105 CYS A O 1
ATOM 823 N N . ALA A 1 106 ? -10.986 2.204 16.964 1.00 98.62 106 ALA A N 1
ATOM 824 C CA . ALA A 1 106 ? -11.455 2.559 15.627 1.00 98.62 106 ALA A CA 1
ATOM 825 C C . ALA A 1 106 ? -10.764 3.820 15.086 1.00 98.62 106 ALA A C 1
ATOM 827 O O . ALA A 1 106 ? -10.402 3.873 13.911 1.00 98.62 106 ALA A O 1
ATOM 828 N N . LYS A 1 107 ? -10.540 4.824 15.943 1.00 98.50 107 LYS A N 1
ATOM 829 C CA . LYS A 1 107 ? -9.799 6.036 15.572 1.00 98.50 107 LYS A CA 1
ATOM 830 C C . LYS A 1 107 ? -8.330 5.748 15.265 1.00 98.50 107 LYS A C 1
ATOM 832 O O . LYS A 1 107 ? -7.838 6.250 14.261 1.00 98.50 107 LYS A O 1
ATOM 837 N N . ALA A 1 108 ? -7.658 4.957 16.102 1.00 98.56 108 ALA A N 1
ATOM 838 C CA . ALA A 1 108 ? -6.262 4.576 15.889 1.00 98.56 108 ALA A CA 1
ATOM 839 C C . ALA A 1 108 ? -6.096 3.815 14.564 1.00 98.56 108 ALA A C 1
ATOM 841 O O . ALA A 1 108 ? -5.319 4.233 13.712 1.00 98.56 108 ALA A O 1
ATOM 842 N N . ILE A 1 109 ? -6.936 2.800 14.334 1.00 98.75 109 ILE A N 1
ATOM 843 C CA . ILE A 1 109 ? -6.948 2.019 13.089 1.00 98.75 109 ILE A CA 1
ATOM 844 C C . ILE A 1 109 ? -7.207 2.920 11.876 1.00 98.75 109 ILE A C 1
ATOM 846 O O . ILE A 1 109 ? -6.519 2.802 10.870 1.00 98.75 109 ILE A O 1
ATOM 850 N N . SER A 1 110 ? -8.163 3.850 11.959 1.00 98.62 110 SER A N 1
ATOM 851 C CA . SER A 1 110 ? -8.455 4.763 10.841 1.00 98.62 110 SER A CA 1
ATOM 852 C C . SER A 1 110 ? -7.264 5.674 10.508 1.00 98.62 110 SER A C 1
ATOM 854 O O . SER A 1 110 ? -6.995 5.948 9.336 1.00 98.62 110 SER A O 1
ATOM 856 N N . ALA A 1 111 ? -6.536 6.140 11.527 1.00 98.50 111 ALA A N 1
ATOM 857 C CA . ALA A 1 111 ? -5.333 6.946 11.338 1.00 98.50 111 ALA A CA 1
ATOM 858 C C . ALA A 1 111 ? -4.208 6.126 10.684 1.00 98.50 111 ALA A C 1
ATOM 860 O O . ALA A 1 111 ? -3.632 6.562 9.688 1.00 98.50 111 ALA A O 1
ATOM 861 N N . GLU A 1 112 ? -3.960 4.911 11.177 1.00 98.56 112 GLU A N 1
ATOM 862 C CA . GLU A 1 112 ? -2.968 3.989 10.610 1.00 98.56 112 GLU A CA 1
ATOM 863 C C . GLU A 1 112 ? -3.303 3.605 9.162 1.00 98.56 112 GLU A C 1
ATOM 865 O O . GLU A 1 112 ? -2.441 3.652 8.286 1.00 98.56 112 GLU A O 1
ATOM 870 N N . GLN A 1 113 ? -4.570 3.305 8.865 1.00 98.62 113 GLN A N 1
ATOM 871 C CA . GLN A 1 113 ? -5.032 3.008 7.504 1.00 98.62 113 GLN A CA 1
ATOM 872 C C . GLN A 1 113 ? -4.818 4.190 6.552 1.00 98.62 113 GLN A C 1
ATOM 874 O O . GLN A 1 113 ? -4.417 4.001 5.400 1.00 98.62 113 GLN A O 1
ATOM 879 N N . THR A 1 114 ? -5.040 5.416 7.032 1.00 98.44 114 THR A N 1
ATOM 880 C CA . THR A 1 114 ? -4.773 6.635 6.255 1.00 98.44 114 THR A CA 1
ATOM 881 C C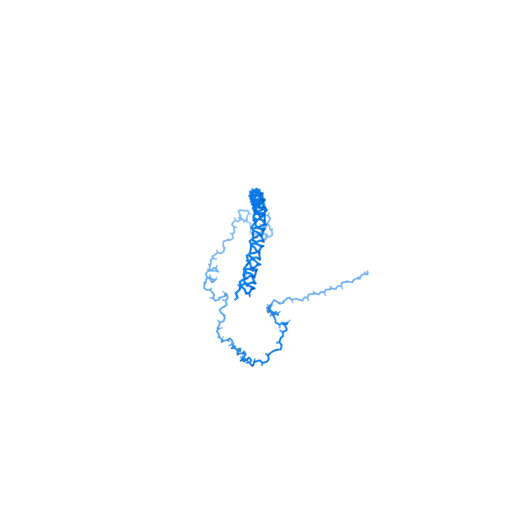 . THR A 1 114 ? -3.279 6.776 5.958 1.00 98.44 114 THR A C 1
ATOM 883 O O . THR A 1 114 ? -2.901 7.067 4.821 1.00 98.44 114 THR A O 1
ATOM 886 N N . GLN A 1 115 ? -2.420 6.504 6.944 1.00 98.56 115 GLN A N 1
ATOM 887 C CA . GLN A 1 115 ? -0.968 6.531 6.773 1.00 98.56 115 GLN A CA 1
ATOM 888 C C . GLN A 1 115 ? -0.495 5.477 5.763 1.00 98.56 115 GLN A C 1
ATOM 890 O O . GLN A 1 115 ? 0.225 5.821 4.828 1.00 98.56 115 GLN A O 1
ATOM 895 N N . ILE A 1 116 ? -0.948 4.226 5.896 1.00 98.62 116 ILE A N 1
ATOM 896 C CA . ILE A 1 116 ? -0.634 3.136 4.957 1.00 98.62 116 ILE A CA 1
ATOM 897 C C . ILE A 1 116 ? -1.044 3.524 3.535 1.00 98.62 116 ILE A C 1
ATOM 899 O O . ILE A 1 116 ? -0.254 3.391 2.603 1.00 98.62 116 ILE A O 1
ATOM 903 N N . THR A 1 117 ? -2.250 4.072 3.370 1.00 98.62 117 THR A N 1
ATOM 904 C CA . THR A 1 117 ? -2.748 4.532 2.066 1.00 98.62 117 THR A CA 1
ATOM 905 C C . THR A 1 117 ? -1.842 5.610 1.466 1.00 98.62 117 THR A C 1
ATOM 907 O O . THR A 1 117 ? -1.551 5.581 0.271 1.00 98.62 117 THR A O 1
ATOM 910 N N . SER A 1 118 ? -1.362 6.552 2.282 1.00 98.50 118 SER A N 1
ATOM 911 C CA . S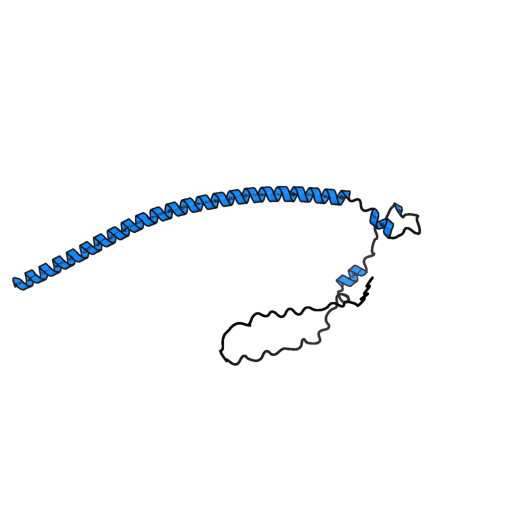ER A 1 118 ? -0.420 7.579 1.831 1.00 98.50 118 SER A CA 1
ATOM 912 C C . SER A 1 118 ? 0.927 6.985 1.414 1.00 98.50 118 SER A C 1
ATOM 914 O O . SER A 1 118 ? 1.483 7.393 0.395 1.00 98.50 118 SER A O 1
ATOM 916 N N . SER A 1 119 ? 1.454 6.022 2.174 1.00 98.62 119 SER A N 1
ATOM 917 C CA . SER A 1 119 ? 2.712 5.345 1.851 1.00 98.62 119 SER A CA 1
ATOM 918 C C . SER A 1 119 ? 2.615 4.547 0.552 1.00 98.62 119 SER A C 1
ATOM 920 O O . SER A 1 119 ? 3.520 4.636 -0.273 1.00 98.62 119 SER A O 1
ATOM 922 N N . ILE A 1 120 ? 1.507 3.832 0.331 1.00 98.69 120 ILE A N 1
ATOM 923 C CA . ILE A 1 120 ? 1.257 3.103 -0.921 1.00 98.69 120 ILE A CA 1
ATOM 924 C C . ILE A 1 120 ? 1.286 4.070 -2.105 1.00 98.69 120 ILE A C 1
ATOM 926 O O . ILE A 1 120 ? 2.057 3.858 -3.035 1.00 98.69 120 ILE A O 1
ATOM 930 N N . LYS A 1 121 ? 0.544 5.182 -2.032 1.00 98.62 121 LYS A N 1
ATOM 931 C CA . LYS A 1 121 ? 0.520 6.189 -3.107 1.00 98.62 121 LYS A CA 1
ATOM 932 C C . LYS A 1 121 ? 1.900 6.777 -3.404 1.00 98.62 121 LYS A C 1
ATOM 934 O O . LYS A 1 121 ? 2.225 7.032 -4.561 1.00 98.62 121 LYS A O 1
ATOM 939 N N . ALA A 1 122 ? 2.723 6.993 -2.377 1.00 98.44 122 ALA A N 1
ATOM 940 C CA . ALA A 1 122 ? 4.087 7.483 -2.557 1.00 98.44 122 ALA A CA 1
ATOM 941 C C . ALA A 1 122 ? 4.976 6.455 -3.280 1.00 98.44 122 ALA A C 1
ATOM 943 O O . ALA A 1 122 ? 5.721 6.814 -4.194 1.00 98.44 122 ALA A O 1
ATOM 944 N N . VAL A 1 123 ? 4.869 5.175 -2.907 1.00 98.69 123 VAL A N 1
ATOM 945 C CA . VAL A 1 123 ? 5.590 4.079 -3.572 1.00 98.69 123 VAL A CA 1
ATOM 946 C C . VAL A 1 123 ? 5.118 3.913 -5.016 1.00 98.69 123 VAL A C 1
ATOM 948 O O . VAL A 1 123 ? 5.954 3.804 -5.908 1.00 98.69 123 VAL A O 1
ATOM 951 N N . GLU A 1 124 ? 3.810 3.959 -5.273 1.00 98.62 124 GLU A N 1
ATOM 952 C CA . GLU A 1 124 ? 3.240 3.894 -6.624 1.00 98.62 124 GLU A CA 1
ATOM 953 C C . GLU A 1 124 ? 3.750 5.034 -7.513 1.00 98.62 124 GLU A C 1
ATOM 955 O O . GLU A 1 124 ? 4.176 4.793 -8.643 1.00 98.62 124 GLU A O 1
ATOM 960 N N . ALA A 1 125 ? 3.784 6.266 -6.995 1.00 98.50 125 ALA A N 1
ATOM 961 C CA . ALA A 1 125 ? 4.327 7.409 -7.724 1.00 98.50 125 ALA A CA 1
ATOM 962 C C . ALA A 1 125 ? 5.819 7.224 -8.053 1.00 98.50 125 ALA A C 1
ATOM 964 O O . ALA A 1 125 ? 6.245 7.474 -9.181 1.00 98.50 125 ALA A O 1
ATOM 965 N N . SER A 1 126 ? 6.616 6.736 -7.097 1.00 98.56 126 SER A N 1
ATOM 966 C CA . SER A 1 126 ? 8.037 6.446 -7.319 1.00 98.56 126 SER A CA 1
ATOM 967 C C . SER A 1 126 ? 8.246 5.327 -8.346 1.00 98.56 126 SER A C 1
ATOM 969 O O . SER A 1 126 ? 9.075 5.463 -9.247 1.00 98.56 126 SER A O 1
ATOM 971 N N . ALA A 1 127 ? 7.457 4.254 -8.267 1.00 98.62 127 ALA A N 1
ATOM 972 C CA . ALA A 1 127 ? 7.503 3.145 -9.211 1.00 98.62 127 ALA A CA 1
ATOM 973 C C . ALA A 1 127 ? 7.127 3.587 -10.634 1.00 98.62 127 ALA A C 1
ATOM 975 O O . ALA A 1 127 ? 7.779 3.174 -11.596 1.00 98.62 127 ALA A O 1
ATOM 976 N N . ALA A 1 128 ? 6.127 4.461 -10.778 1.00 98.50 128 ALA A N 1
ATOM 977 C CA . ALA A 1 128 ? 5.746 5.032 -12.067 1.00 98.50 128 ALA A CA 1
ATOM 978 C C . ALA A 1 128 ? 6.890 5.856 -12.679 1.00 98.50 128 ALA A C 1
ATOM 980 O O . ALA A 1 128 ? 7.235 5.652 -13.843 1.00 98.50 128 ALA A O 1
ATOM 981 N N . LEU A 1 129 ? 7.539 6.720 -11.889 1.00 98.56 129 LEU A N 1
ATOM 982 C CA . LEU A 1 129 ? 8.697 7.502 -12.343 1.00 98.56 129 LEU A CA 1
ATOM 983 C C . LEU A 1 129 ? 9.862 6.606 -12.784 1.00 98.56 129 LEU A C 1
ATOM 985 O O . LEU A 1 129 ? 10.426 6.812 -13.860 1.00 98.56 129 LEU A O 1
ATOM 989 N N . LEU A 1 130 ? 10.196 5.587 -11.987 1.00 98.56 130 LEU A N 1
ATOM 990 C CA . LEU A 1 130 ? 11.244 4.623 -12.326 1.00 98.56 130 LEU A CA 1
ATOM 991 C C . LEU A 1 130 ? 10.916 3.850 -13.605 1.00 98.56 130 LEU A C 1
ATOM 993 O O . LEU A 1 130 ? 11.796 3.643 -14.437 1.00 98.56 130 LEU A O 1
ATOM 997 N N . THR A 1 131 ? 9.655 3.455 -13.782 1.00 98.62 131 THR A N 1
ATOM 998 C CA . THR A 1 131 ? 9.200 2.737 -14.978 1.00 98.62 131 THR A CA 1
ATOM 999 C C . THR A 1 131 ? 9.360 3.601 -16.222 1.00 98.62 131 THR A C 1
ATOM 1001 O O . THR A 1 131 ? 9.920 3.133 -17.215 1.00 98.62 131 THR A O 1
ATOM 1004 N N . THR A 1 132 ? 8.947 4.869 -16.174 1.00 98.50 132 THR A N 1
ATOM 1005 C CA . THR A 1 132 ? 9.125 5.803 -17.295 1.00 98.50 132 THR A CA 1
ATOM 1006 C C . THR A 1 132 ? 10.604 5.975 -17.640 1.00 98.50 132 THR A C 1
ATOM 1008 O O . THR A 1 132 ? 10.988 5.747 -18.786 1.00 98.50 132 THR A O 1
ATOM 1011 N N . ALA A 1 133 ? 11.456 6.255 -16.647 1.00 98.50 133 ALA A N 1
ATOM 1012 C CA . ALA A 1 133 ? 12.894 6.431 -16.859 1.00 98.50 133 ALA A CA 1
ATOM 1013 C C . ALA A 1 133 ? 13.570 5.169 -17.432 1.00 98.50 133 ALA A C 1
ATOM 1015 O O . ALA A 1 133 ? 14.403 5.247 -18.338 1.00 98.50 133 ALA A O 1
ATOM 1016 N N . LEU A 1 134 ? 13.195 3.983 -16.941 1.00 98.50 134 LEU A N 1
ATOM 1017 C CA . LEU A 1 134 ? 13.694 2.710 -17.462 1.00 98.50 134 LEU A CA 1
ATOM 1018 C C . LEU A 1 134 ? 13.246 2.489 -18.913 1.00 98.50 134 LEU A C 1
ATOM 1020 O O . LEU A 1 134 ? 14.027 2.006 -19.730 1.00 98.50 134 LEU A O 1
ATOM 1024 N N . THR A 1 135 ? 12.006 2.854 -19.239 1.00 98.56 135 THR A N 1
ATOM 1025 C CA . THR A 1 135 ? 11.443 2.695 -20.586 1.00 98.56 135 THR A CA 1
ATOM 1026 C C . THR A 1 135 ? 12.146 3.611 -21.587 1.00 98.56 135 THR A C 1
ATOM 1028 O O . THR A 1 135 ? 12.494 3.170 -22.682 1.00 98.56 135 THR A O 1
ATOM 1031 N N . GLU A 1 136 ? 12.436 4.855 -21.205 1.00 98.31 136 GLU A N 1
ATOM 1032 C CA . GLU A 1 136 ? 13.225 5.789 -22.017 1.00 98.31 136 GLU A CA 1
ATOM 1033 C C . GLU A 1 136 ? 14.653 5.282 -22.238 1.00 98.31 136 GLU A C 1
ATOM 1035 O O . GLU A 1 136 ? 15.135 5.247 -23.372 1.00 98.31 136 GLU A O 1
ATOM 1040 N N . LYS A 1 137 ? 15.313 4.806 -21.173 1.00 98.19 137 LYS A N 1
ATOM 1041 C CA . LYS A 1 137 ? 16.656 4.223 -21.271 1.00 98.19 137 LYS A CA 1
ATOM 1042 C C . LYS A 1 137 ? 16.676 2.979 -22.157 1.00 98.19 137 LYS A C 1
ATOM 1044 O O . LYS A 1 137 ? 17.590 2.819 -22.964 1.00 98.19 137 LYS A O 1
ATOM 1049 N N . LYS A 1 138 ? 15.670 2.110 -22.033 1.00 98.44 138 LYS A N 1
ATOM 1050 C CA . LYS A 1 138 ? 15.510 0.941 -22.900 1.00 98.44 138 LYS A CA 1
ATOM 1051 C C . LYS A 1 138 ? 15.371 1.372 -24.357 1.00 98.44 138 LYS A C 1
ATOM 1053 O O . LYS A 1 138 ? 16.107 0.866 -25.190 1.00 98.44 138 LYS A O 1
ATOM 1058 N N . LYS A 1 139 ? 14.506 2.345 -24.651 1.00 98.56 139 LYS A N 1
ATOM 1059 C CA . LYS A 1 139 ? 14.327 2.874 -26.010 1.00 98.56 139 LYS A CA 1
ATOM 1060 C C . LYS A 1 139 ? 15.640 3.403 -26.596 1.00 98.56 139 LYS A C 1
ATOM 1062 O O . LYS A 1 139 ? 15.948 3.114 -27.746 1.00 98.56 139 LYS A O 1
ATOM 1067 N N . ALA A 1 140 ? 16.430 4.138 -25.813 1.00 98.19 140 ALA A N 1
ATOM 1068 C CA . ALA A 1 140 ? 17.745 4.605 -26.251 1.00 98.19 140 ALA A CA 1
ATOM 1069 C C . ALA A 1 140 ? 18.708 3.439 -26.548 1.00 98.19 140 ALA A C 1
ATOM 1071 O O . ALA A 1 140 ? 19.416 3.465 -27.552 1.00 98.19 140 ALA A O 1
ATOM 1072 N N . SER A 1 141 ? 18.700 2.396 -25.713 1.00 98.25 141 SER A N 1
ATOM 1073 C CA . SER A 1 141 ? 19.493 1.184 -25.942 1.00 98.25 141 SER A CA 1
ATOM 1074 C C . SER A 1 141 ? 19.042 0.414 -27.185 1.00 98.25 141 SER A C 1
ATOM 1076 O O . SER A 1 141 ? 19.887 -0.057 -27.939 1.00 98.25 141 SER A O 1
ATOM 1078 N N . ASP A 1 142 ? 17.734 0.290 -27.411 1.00 98.50 142 ASP A N 1
ATOM 1079 C CA . ASP A 1 142 ? 17.177 -0.385 -28.585 1.00 98.50 142 ASP A CA 1
ATOM 1080 C C . ASP A 1 142 ? 17.586 0.367 -29.863 1.00 98.50 142 ASP A C 1
ATOM 1082 O O . ASP A 1 142 ? 18.055 -0.252 -30.817 1.00 98.50 142 ASP A O 1
ATOM 1086 N N . ASN A 1 143 ? 17.522 1.704 -29.853 1.00 98.38 143 ASN A N 1
ATOM 1087 C CA . ASN A 1 143 ? 18.012 2.533 -30.958 1.00 98.38 143 ASN A CA 1
ATOM 1088 C C . ASN A 1 143 ? 19.507 2.293 -31.231 1.00 98.38 143 ASN A C 1
ATOM 1090 O O . ASN A 1 143 ? 19.895 2.064 -32.375 1.00 98.38 143 ASN A O 1
ATOM 1094 N N . PHE A 1 144 ? 20.343 2.264 -30.192 1.00 98.38 144 PHE A N 1
ATOM 1095 C CA . PHE A 1 144 ? 21.774 1.986 -30.344 1.00 98.38 144 PHE A CA 1
ATOM 1096 C C . PHE A 1 144 ? 22.044 0.599 -30.953 1.00 98.38 144 PHE A C 1
ATOM 1098 O O . PHE A 1 144 ? 22.901 0.446 -31.822 1.00 98.38 144 PHE A O 1
ATOM 1105 N N . VAL A 1 145 ? 21.273 -0.420 -30.558 1.00 98.56 145 VAL A N 1
ATOM 1106 C CA . VAL A 1 145 ? 21.356 -1.756 -31.171 1.00 98.56 145 VAL A CA 1
ATOM 1107 C C . VAL A 1 145 ? 20.977 -1.706 -32.652 1.00 98.56 145 VAL A C 1
ATOM 1109 O O . VAL A 1 145 ? 21.645 -2.346 -33.464 1.00 98.56 145 VAL A O 1
ATOM 1112 N N . THR A 1 146 ? 19.953 -0.933 -33.034 1.00 98.19 146 THR A N 1
ATOM 1113 C CA . THR A 1 146 ? 19.606 -0.779 -34.456 1.00 98.19 146 THR A CA 1
ATOM 1114 C C . THR A 1 146 ? 20.722 -0.107 -35.256 1.00 98.19 146 THR A C 1
ATOM 1116 O O . THR A 1 146 ? 21.022 -0.557 -36.360 1.00 98.19 146 THR A O 1
ATOM 1119 N N . GLU A 1 147 ? 21.400 0.897 -34.694 1.00 98.19 147 GLU A N 1
ATOM 1120 C CA . GLU A 1 147 ? 22.560 1.536 -35.331 1.00 98.19 147 GLU A CA 1
ATOM 1121 C C . GLU A 1 147 ? 23.712 0.537 -35.523 1.00 98.19 147 GLU A C 1
ATOM 1123 O O . GLU A 1 147 ? 24.253 0.426 -36.625 1.00 98.19 147 GLU A O 1
ATOM 1128 N N . LEU A 1 148 ? 24.035 -0.277 -34.513 1.00 98.12 148 LEU A N 1
ATOM 1129 C CA . LEU A 1 148 ? 25.043 -1.337 -34.646 1.00 98.12 148 LEU A CA 1
ATOM 1130 C C . LEU A 1 148 ? 24.701 -2.337 -35.756 1.00 98.12 148 LEU A C 1
ATOM 1132 O O . LEU A 1 148 ? 25.560 -2.674 -36.568 1.00 98.12 148 LEU A O 1
ATOM 1136 N N . GLN A 1 149 ? 23.438 -2.754 -35.853 1.00 98.31 149 GLN A N 1
ATOM 1137 C CA . GLN A 1 149 ? 22.990 -3.643 -36.929 1.00 98.31 149 GLN A CA 1
ATOM 1138 C C . GLN A 1 149 ? 23.143 -3.006 -38.316 1.00 98.31 149 GLN A C 1
ATOM 1140 O O . GLN A 1 149 ? 23.393 -3.715 -39.292 1.00 98.31 149 GLN A O 1
ATOM 1145 N N . THR A 1 150 ? 22.987 -1.684 -38.439 1.00 98.19 150 THR A N 1
ATOM 1146 C CA . THR A 1 150 ? 23.255 -0.994 -39.712 1.00 98.19 150 THR A CA 1
ATOM 1147 C C . THR A 1 150 ? 24.744 -0.962 -40.050 1.00 98.19 150 THR A C 1
ATOM 1149 O O . THR A 1 150 ? 25.095 -1.155 -41.213 1.00 98.19 150 THR A O 1
ATOM 1152 N N . LEU A 1 151 ? 25.620 -0.800 -39.053 1.00 98.25 151 LEU A N 1
ATOM 1153 C CA . LEU A 1 151 ? 27.071 -0.857 -39.248 1.00 98.25 151 LEU A CA 1
ATOM 1154 C C . LEU A 1 151 ? 27.544 -2.253 -39.660 1.00 98.25 151 LEU A C 1
ATOM 1156 O O . LEU A 1 151 ? 28.383 -2.363 -40.550 1.00 98.25 151 LEU A O 1
ATOM 1160 N N . ASP A 1 152 ? 26.984 -3.308 -39.066 1.00 98.19 152 ASP A N 1
ATOM 1161 C CA . ASP A 1 152 ? 27.286 -4.688 -39.458 1.00 98.19 152 ASP A CA 1
ATOM 1162 C C . ASP A 1 152 ? 26.930 -4.950 -40.927 1.00 98.19 152 ASP A C 1
ATOM 1164 O O . ASP A 1 152 ? 27.740 -5.508 -41.664 1.00 98.19 152 ASP A O 1
ATOM 1168 N N . LYS A 1 153 ? 25.766 -4.474 -41.389 1.00 97.69 153 LYS A N 1
ATOM 1169 C CA . LYS A 1 153 ? 25.377 -4.582 -42.807 1.00 97.69 153 LYS A CA 1
ATOM 1170 C C . LYS A 1 153 ? 26.353 -3.849 -43.724 1.00 97.69 153 LYS A C 1
ATOM 1172 O O . LYS A 1 153 ? 26.793 -4.409 -44.719 1.00 97.69 153 LYS A O 1
ATOM 1177 N N . LEU A 1 154 ? 26.729 -2.621 -43.366 1.00 97.88 154 LEU A N 1
ATOM 1178 C CA . LEU A 1 154 ? 27.681 -1.833 -44.151 1.00 97.88 154 LEU A CA 1
ATOM 1179 C C . LEU A 1 154 ? 29.069 -2.491 -44.197 1.00 97.88 154 LEU A C 1
ATOM 1181 O O . LEU A 1 154 ? 29.719 -2.488 -45.242 1.00 97.88 154 LEU A O 1
ATOM 1185 N N . ARG A 1 155 ? 29.523 -3.091 -43.090 1.00 97.88 155 ARG A N 1
ATOM 1186 C CA . ARG A 1 155 ? 30.744 -3.908 -43.068 1.00 97.88 155 ARG A CA 1
ATOM 1187 C C . ARG A 1 155 ? 30.637 -5.064 -44.062 1.00 97.88 155 ARG A C 1
ATOM 1189 O O . ARG A 1 155 ? 31.573 -5.277 -44.829 1.00 97.88 155 ARG A O 1
ATOM 1196 N N . ASP A 1 156 ? 29.529 -5.797 -44.045 1.00 98.00 156 ASP A N 1
ATOM 1197 C CA . ASP A 1 156 ? 29.327 -6.952 -44.922 1.00 98.00 156 ASP A CA 1
ATOM 1198 C C . ASP A 1 156 ? 29.299 -6.538 -46.406 1.00 98.00 156 ASP A C 1
ATOM 1200 O O . ASP A 1 156 ? 29.937 -7.191 -47.236 1.00 98.00 156 ASP A O 1
ATOM 1204 N N . ASP A 1 157 ? 28.676 -5.402 -46.731 1.00 97.38 157 ASP A N 1
ATOM 1205 C CA . ASP A 1 157 ? 28.688 -4.821 -48.079 1.00 97.38 157 ASP A CA 1
ATOM 1206 C C . ASP A 1 157 ? 30.113 -4.460 -48.537 1.00 97.38 157 ASP A C 1
ATOM 1208 O O . ASP A 1 157 ? 30.506 -4.761 -49.669 1.00 97.38 157 ASP A O 1
ATOM 1212 N N . ILE A 1 158 ? 30.921 -3.853 -47.658 1.00 97.25 158 ILE A N 1
ATOM 1213 C CA . ILE A 1 158 ? 32.327 -3.526 -47.951 1.00 97.25 158 ILE A CA 1
ATOM 1214 C C . ILE A 1 158 ? 33.131 -4.800 -48.218 1.00 97.25 158 ILE A C 1
ATOM 1216 O O . ILE A 1 158 ? 33.875 -4.854 -49.200 1.00 97.25 158 ILE A O 1
ATOM 1220 N N . LEU A 1 159 ? 32.981 -5.826 -47.375 1.00 96.94 159 LEU A N 1
ATOM 1221 C CA . LEU A 1 159 ? 33.667 -7.107 -47.557 1.00 96.94 159 LEU A CA 1
ATOM 1222 C C . LEU A 1 159 ? 33.285 -7.752 -48.893 1.00 96.94 159 LEU A C 1
ATOM 1224 O O . LEU A 1 159 ? 34.152 -8.225 -49.627 1.00 96.94 159 LEU A O 1
ATOM 1228 N N . HIS A 1 160 ? 32.004 -7.715 -49.253 1.00 96.50 160 HIS A N 1
ATOM 1229 C CA . HIS A 1 160 ? 31.525 -8.224 -50.532 1.00 96.50 160 HIS A CA 1
ATOM 1230 C C . HIS A 1 160 ? 32.145 -7.477 -51.727 1.00 96.50 160 HIS A C 1
ATOM 1232 O O . HIS A 1 160 ? 32.626 -8.107 -52.672 1.00 96.50 160 HIS A O 1
ATOM 1238 N N . ILE A 1 161 ? 32.212 -6.141 -51.674 1.00 96.50 161 ILE A N 1
ATOM 1239 C CA . ILE A 1 161 ? 32.865 -5.329 -52.714 1.00 96.50 161 ILE A CA 1
ATOM 1240 C C . ILE A 1 161 ? 34.357 -5.669 -52.822 1.00 96.50 161 ILE A C 1
ATOM 1242 O O . ILE A 1 161 ? 34.863 -5.835 -53.933 1.00 96.50 161 ILE A O 1
ATOM 1246 N N . GLN A 1 162 ? 35.064 -5.803 -51.695 1.00 94.50 162 GLN A N 1
ATOM 1247 C CA . GLN A 1 162 ? 36.481 -6.179 -51.686 1.00 94.50 162 GLN A CA 1
ATOM 1248 C C . GLN A 1 162 ? 36.716 -7.529 -52.373 1.00 94.50 162 GLN A C 1
ATOM 1250 O O . GLN A 1 162 ? 37.630 -7.644 -53.190 1.00 94.50 162 GLN A O 1
ATOM 1255 N N . VAL A 1 163 ? 35.863 -8.523 -52.107 1.00 95.69 163 VAL A N 1
ATOM 1256 C CA . VAL A 1 163 ? 35.927 -9.836 -52.768 1.00 95.69 163 VAL A CA 1
ATOM 1257 C C . VAL A 1 163 ? 35.713 -9.709 -54.278 1.00 95.69 163 VAL A C 1
ATOM 1259 O O . VAL A 1 163 ? 36.475 -10.294 -55.049 1.00 95.69 163 VAL A O 1
ATOM 1262 N N . ILE A 1 164 ? 34.728 -8.918 -54.720 1.00 95.19 164 ILE A N 1
ATOM 1263 C CA . ILE A 1 164 ? 34.463 -8.692 -56.151 1.00 95.19 164 ILE A CA 1
ATOM 1264 C C . ILE A 1 164 ? 35.660 -8.037 -56.841 1.00 95.19 164 ILE A C 1
ATOM 1266 O O . ILE A 1 164 ? 36.053 -8.475 -57.923 1.00 95.19 164 ILE A O 1
ATOM 1270 N N . ILE A 1 165 ? 36.233 -6.991 -56.239 1.00 94.44 165 ILE A N 1
ATOM 1271 C CA . ILE A 1 165 ? 37.394 -6.290 -56.799 1.00 94.44 165 ILE A CA 1
ATOM 1272 C C . ILE A 1 165 ? 38.580 -7.253 -56.896 1.00 94.44 165 ILE A C 1
ATOM 1274 O O . ILE A 1 165 ? 39.196 -7.343 -57.955 1.00 94.44 165 ILE A O 1
ATOM 1278 N N . HIS A 1 166 ? 38.856 -8.027 -55.845 1.00 91.75 166 HIS A N 1
ATOM 1279 C CA . HIS A 1 166 ? 39.937 -9.012 -55.858 1.00 91.75 166 HIS A CA 1
ATOM 1280 C C . HIS A 1 166 ? 39.765 -10.052 -56.979 1.00 91.75 166 HIS A C 1
ATOM 1282 O O . HIS A 1 166 ? 40.718 -10.353 -57.687 1.00 91.75 166 HIS A O 1
ATOM 1288 N N . TYR A 1 167 ? 38.550 -10.566 -57.196 1.00 87.75 167 TYR A N 1
ATOM 1289 C CA . TYR A 1 167 ? 38.266 -11.529 -58.272 1.00 87.75 167 TYR A CA 1
ATOM 1290 C C . TYR A 1 167 ? 38.308 -10.934 -59.687 1.00 87.75 167 TYR A C 1
ATOM 1292 O O . TYR A 1 167 ? 38.465 -11.671 -60.654 1.00 87.75 167 TYR A O 1
ATOM 1300 N N . ARG A 1 168 ? 38.101 -9.621 -59.833 1.00 82.69 168 ARG A N 1
ATOM 1301 C CA . ARG A 1 168 ? 38.081 -8.927 -61.133 1.00 82.69 168 ARG A CA 1
ATOM 1302 C C . ARG A 1 168 ? 39.468 -8.508 -61.622 1.00 82.69 168 ARG A C 1
ATOM 1304 O O . ARG A 1 168 ? 39.623 -8.300 -62.821 1.00 82.69 168 ARG A O 1
ATOM 1311 N N . PHE A 1 169 ? 40.429 -8.344 -60.714 1.00 76.00 169 PHE A N 1
ATOM 1312 C CA . PHE A 1 169 ? 41.783 -7.858 -61.010 1.00 76.00 169 PHE A CA 1
ATOM 1313 C C . PHE A 1 169 ? 42.891 -8.899 -60.768 1.00 76.00 169 PHE A C 1
ATOM 1315 O O . PHE A 1 169 ? 44.064 -8.567 -60.934 1.00 76.00 169 PHE A O 1
ATOM 1322 N N . SER A 1 170 ? 42.531 -10.130 -60.391 1.00 61.59 170 SER A N 1
ATOM 1323 C CA . SER A 1 170 ? 43.434 -11.286 -60.309 1.00 61.59 170 SER A CA 1
ATOM 1324 C C . SER A 1 170 ? 43.247 -12.220 -61.497 1.00 61.59 170 SER A C 1
ATOM 1326 O O . SER A 1 170 ? 44.222 -12.954 -61.767 1.00 61.59 170 SER A O 1
#